Protein AF-A0A958DKE1-F1 (afdb_monomer_lite)

Structure (mmCIF, N/CA/C/O backbone):
data_AF-A0A958DKE1-F1
#
_entry.id   AF-A0A958DKE1-F1
#
loop_
_atom_site.group_PDB
_atom_site.id
_atom_site.type_symbol
_atom_site.label_atom_id
_atom_site.label_alt_id
_atom_site.label_comp_id
_atom_site.label_asym_id
_atom_site.label_entity_id
_atom_site.label_seq_id
_atom_site.pdbx_PDB_ins_code
_atom_site.Cartn_x
_atom_site.Cartn_y
_atom_site.Cartn_z
_atom_site.occupancy
_atom_site.B_iso_or_equiv
_atom_site.auth_seq_id
_atom_site.auth_comp_id
_atom_site.auth_asym_id
_atom_site.auth_atom_id
_atom_site.pdbx_PDB_model_num
ATOM 1 N N . ALA A 1 1 ? 17.243 -8.607 5.902 1.00 58.19 1 ALA A N 1
ATOM 2 C CA . ALA A 1 1 ? 16.160 -8.016 5.081 1.00 58.19 1 ALA A CA 1
ATOM 3 C C . ALA A 1 1 ? 16.565 -7.833 3.610 1.00 58.19 1 ALA A C 1
ATOM 5 O O . ALA A 1 1 ? 15.953 -8.456 2.755 1.00 58.19 1 ALA A O 1
ATOM 6 N N . LEU A 1 2 ? 17.621 -7.065 3.299 1.00 61.06 2 LEU A N 1
ATOM 7 C CA . LEU A 1 2 ? 18.009 -6.725 1.913 1.00 61.06 2 LEU A CA 1
ATOM 8 C C . LEU A 1 2 ? 18.306 -7.930 0.994 1.00 61.06 2 LEU A C 1
ATOM 10 O O . LEU A 1 2 ? 17.871 -7.933 -0.154 1.00 61.06 2 LEU A O 1
ATOM 14 N N . LYS A 1 3 ? 18.983 -8.978 1.493 1.00 69.50 3 LYS A N 1
ATOM 15 C CA . LYS A 1 3 ? 19.294 -10.189 0.702 1.00 69.50 3 LYS A CA 1
ATOM 16 C C . LYS A 1 3 ? 18.032 -10.928 0.235 1.00 69.50 3 LYS A C 1
ATOM 18 O O . LYS A 1 3 ? 17.960 -11.338 -0.917 1.00 69.50 3 LYS A O 1
ATOM 23 N N . HIS A 1 4 ? 17.032 -11.056 1.109 1.00 81.44 4 HIS A N 1
ATOM 24 C CA . HIS A 1 4 ? 15.769 -11.722 0.775 1.00 81.44 4 HIS A CA 1
ATOM 25 C C . HIS A 1 4 ? 14.930 -10.898 -0.204 1.00 81.44 4 HIS A C 1
ATOM 27 O O . HIS A 1 4 ? 14.360 -11.467 -1.125 1.00 81.44 4 HIS A O 1
ATOM 33 N N . ASN A 1 5 ? 14.911 -9.568 -0.063 1.00 86.38 5 ASN A N 1
ATOM 34 C CA . ASN A 1 5 ? 14.175 -8.704 -0.988 1.00 86.38 5 ASN A CA 1
ATOM 35 C C . ASN A 1 5 ? 14.774 -8.728 -2.395 1.00 86.38 5 ASN A C 1
ATOM 37 O O . ASN A 1 5 ? 14.024 -8.747 -3.364 1.00 86.38 5 ASN A O 1
ATOM 41 N N . ARG A 1 6 ? 16.107 -8.766 -2.516 1.00 88.94 6 ARG A N 1
ATOM 42 C CA . ARG A 1 6 ? 16.763 -8.906 -3.820 1.00 88.94 6 ARG A CA 1
ATOM 43 C C . ARG A 1 6 ? 16.423 -10.246 -4.472 1.00 88.94 6 ARG A C 1
ATOM 45 O O . ARG A 1 6 ? 15.935 -10.244 -5.594 1.00 88.94 6 ARG A O 1
ATOM 52 N N . ALA A 1 7 ? 16.598 -11.349 -3.742 1.00 93.88 7 ALA A N 1
ATOM 53 C CA . ALA A 1 7 ? 16.283 -12.684 -4.251 1.00 93.88 7 ALA A CA 1
ATOM 54 C C . ALA A 1 7 ? 14.804 -12.812 -4.659 1.00 93.88 7 ALA A C 1
ATOM 56 O O . ALA A 1 7 ? 14.498 -13.357 -5.714 1.00 93.88 7 ALA A O 1
ATOM 57 N N . PHE A 1 8 ? 13.887 -12.259 -3.857 1.00 95.56 8 PHE A N 1
ATOM 58 C CA . PHE A 1 8 ? 12.470 -12.198 -4.210 1.00 95.56 8 PHE A CA 1
ATOM 59 C C . PHE A 1 8 ? 12.232 -11.365 -5.473 1.00 95.56 8 PHE A C 1
ATOM 61 O O . PHE A 1 8 ? 11.490 -11.798 -6.343 1.00 95.56 8 PHE A O 1
ATOM 68 N N . GLY A 1 9 ? 12.845 -10.182 -5.581 1.00 96.69 9 GLY A N 1
ATOM 69 C CA . GLY A 1 9 ? 12.668 -9.305 -6.737 1.00 96.69 9 GLY A CA 1
ATOM 70 C C . GLY A 1 9 ? 13.155 -9.942 -8.039 1.00 96.69 9 GLY A C 1
ATOM 71 O O . GLY A 1 9 ? 12.444 -9.901 -9.036 1.00 96.69 9 GLY A O 1
ATOM 72 N N . GLU A 1 10 ? 14.324 -10.584 -8.009 1.00 96.75 10 GLU A N 1
ATOM 73 C CA . GLU A 1 10 ? 14.879 -11.330 -9.145 1.00 96.75 10 GLU A CA 1
ATOM 74 C C . GLU A 1 10 ? 13.960 -12.489 -9.553 1.00 96.75 10 GLU A C 1
ATOM 76 O O . GLU A 1 10 ? 13.578 -12.590 -10.718 1.00 96.75 10 GLU A O 1
ATOM 81 N N . ALA A 1 11 ? 13.537 -13.317 -8.592 1.00 97.94 11 ALA A N 1
ATOM 82 C CA . ALA A 1 11 ? 12.635 -14.437 -8.856 1.00 97.94 11 ALA A CA 1
ATOM 83 C C . ALA A 1 11 ? 11.256 -13.977 -9.360 1.00 97.94 11 ALA A C 1
ATOM 85 O O . ALA A 1 11 ? 10.685 -14.597 -10.253 1.00 97.94 11 ALA A O 1
ATOM 86 N N . PHE A 1 12 ? 10.723 -12.876 -8.820 1.00 98.12 12 PHE A N 1
ATOM 87 C CA . PHE A 1 12 ? 9.461 -12.300 -9.275 1.00 98.12 12 PHE A CA 1
ATOM 88 C C . PHE A 1 12 ? 9.550 -11.825 -10.728 1.00 98.12 12 PHE A C 1
ATOM 90 O O . PHE A 1 12 ? 8.637 -12.101 -11.496 1.00 98.12 12 PHE A O 1
ATOM 97 N N . LEU A 1 13 ? 10.631 -11.140 -11.118 1.00 97.94 13 LEU A N 1
ATOM 98 C CA . LEU A 1 13 ? 10.802 -10.664 -12.495 1.00 97.94 13 LEU A CA 1
ATOM 99 C C . LEU A 1 13 ? 10.964 -11.825 -13.480 1.00 97.94 13 LEU A C 1
ATOM 101 O O . LEU A 1 13 ? 10.342 -11.803 -14.534 1.00 97.94 13 LEU A O 1
ATOM 105 N N . GLN A 1 14 ? 11.700 -12.875 -13.106 1.00 98.25 14 GLN A N 1
ATOM 106 C CA . GLN A 1 14 ? 11.768 -14.104 -13.907 1.00 98.25 14 GLN A CA 1
ATOM 107 C C . GLN A 1 14 ? 10.383 -14.737 -14.084 1.00 98.25 14 GLN A C 1
ATOM 109 O O . GLN A 1 14 ? 9.995 -15.095 -15.193 1.00 98.25 14 GLN A O 1
ATOM 114 N N . ALA A 1 15 ? 9.609 -14.843 -13.001 1.00 98.38 15 ALA A N 1
ATOM 115 C CA . ALA A 1 15 ? 8.247 -15.363 -13.063 1.00 98.38 15 ALA A CA 1
ATOM 116 C C . ALA A 1 15 ? 7.311 -14.460 -13.884 1.00 98.38 15 ALA A C 1
ATOM 118 O O . ALA A 1 15 ? 6.414 -14.968 -14.553 1.00 98.38 15 ALA A O 1
ATOM 119 N N . TYR A 1 16 ? 7.512 -13.141 -13.843 1.00 97.88 16 TYR A N 1
ATOM 120 C CA . TYR A 1 16 ? 6.762 -12.177 -14.645 1.00 97.88 16 TYR A CA 1
ATOM 121 C C . TYR A 1 16 ? 7.028 -12.378 -16.134 1.00 97.88 16 TYR A C 1
ATOM 123 O O . TYR A 1 16 ? 6.074 -12.487 -16.897 1.00 97.88 16 TYR A O 1
ATOM 131 N N . ASP A 1 17 ? 8.297 -12.495 -16.529 1.00 96.44 17 ASP A N 1
ATOM 132 C CA . ASP A 1 17 ? 8.693 -12.692 -17.926 1.00 96.44 17 ASP A CA 1
ATOM 133 C C . ASP A 1 17 ? 8.114 -14.012 -18.477 1.00 96.44 17 ASP A C 1
ATOM 135 O O . ASP A 1 17 ? 7.518 -14.025 -19.553 1.00 96.44 17 ASP A O 1
ATOM 139 N N . ILE A 1 18 ? 8.160 -15.093 -17.685 1.00 98.19 18 ILE A N 1
ATOM 140 C CA . ILE A 1 18 ? 7.485 -16.359 -18.018 1.00 98.19 18 ILE A CA 1
ATOM 141 C C . ILE A 1 18 ? 5.973 -16.140 -18.151 1.00 98.19 18 ILE A C 1
ATOM 143 O O . ILE A 1 18 ? 5.367 -16.564 -19.126 1.00 98.19 18 ILE A O 1
ATOM 147 N N . ALA A 1 19 ? 5.325 -15.481 -17.189 1.00 97.94 19 ALA A N 1
ATOM 148 C CA . ALA A 1 19 ? 3.882 -15.263 -17.250 1.00 97.94 19 ALA A CA 1
ATOM 149 C C . ALA A 1 19 ? 3.465 -14.496 -18.519 1.00 97.94 19 ALA A C 1
ATOM 151 O O . ALA A 1 19 ? 2.483 -14.888 -19.153 1.00 97.94 19 ALA A O 1
ATOM 152 N N . GLN A 1 20 ? 4.229 -13.474 -18.919 1.00 95.00 20 GLN A N 1
ATOM 153 C CA . GLN A 1 20 ? 4.000 -12.712 -20.150 1.00 95.00 20 GLN A CA 1
ATOM 154 C C . GLN A 1 20 ? 4.107 -13.582 -21.408 1.00 95.00 20 GLN A C 1
ATOM 156 O O . GLN A 1 20 ? 3.218 -13.513 -22.255 1.00 95.00 20 GLN A O 1
ATOM 161 N N . GLU A 1 21 ? 5.112 -14.462 -21.499 1.00 96.81 21 GLU A N 1
ATOM 162 C CA . GLU A 1 21 ? 5.272 -15.405 -22.623 1.00 96.81 21 GLU A CA 1
ATOM 163 C C . GLU A 1 21 ? 4.016 -16.269 -22.843 1.00 96.81 21 GLU A C 1
ATOM 165 O O . GLU A 1 21 ? 3.625 -16.551 -23.975 1.00 96.81 21 GLU A O 1
ATOM 170 N N . TYR A 1 22 ? 3.328 -16.631 -21.757 1.00 97.88 22 TYR A N 1
ATOM 171 C CA . TYR A 1 22 ? 2.094 -17.422 -21.790 1.00 97.88 22 TYR A CA 1
ATOM 172 C C . TYR A 1 22 ? 0.806 -16.577 -21.754 1.00 97.88 22 TYR A C 1
ATOM 174 O O . TYR A 1 22 ? -0.279 -17.124 -21.519 1.00 97.88 22 TYR A O 1
ATOM 182 N N . GLY A 1 23 ? 0.890 -15.255 -21.942 1.00 96.62 23 GLY A N 1
ATOM 183 C CA . GLY A 1 23 ? -0.266 -14.352 -21.924 1.00 96.62 23 GLY A CA 1
ATOM 184 C C . GLY A 1 23 ? -0.997 -14.318 -20.576 1.00 96.62 23 GLY A C 1
ATOM 185 O O . GLY A 1 23 ? -2.222 -14.181 -20.519 1.00 96.62 23 GLY A O 1
ATOM 186 N N . ARG A 1 24 ? -0.271 -14.515 -19.471 1.00 97.50 24 ARG A N 1
ATOM 187 C CA . ARG A 1 24 ? -0.801 -14.501 -18.104 1.00 97.50 24 ARG A CA 1
ATOM 188 C C . ARG A 1 24 ? -0.410 -13.216 -17.394 1.00 97.50 24 ARG A C 1
ATOM 190 O O . ARG A 1 24 ? 0.746 -12.812 -17.375 1.00 97.50 24 ARG A O 1
ATOM 197 N N . HIS A 1 25 ? -1.381 -12.618 -16.715 1.00 94.44 25 HIS A N 1
ATOM 198 C CA . HIS A 1 25 ? -1.140 -11.444 -15.891 1.00 94.44 25 HIS A CA 1
ATOM 199 C C . HIS A 1 25 ? -0.661 -11.858 -14.493 1.00 94.44 25 HIS A C 1
ATOM 201 O O . HIS A 1 25 ? -1.463 -12.187 -13.617 1.00 94.44 25 HIS A O 1
ATOM 207 N N . LEU A 1 26 ? 0.656 -11.834 -14.282 1.00 96.56 26 LEU A N 1
ATOM 208 C CA . LEU A 1 26 ? 1.261 -11.919 -12.954 1.00 96.56 26 LEU A CA 1
ATOM 209 C C . LEU A 1 26 ? 1.509 -10.511 -12.412 1.00 96.56 26 LEU A C 1
ATOM 211 O O . LEU A 1 26 ? 2.090 -9.673 -13.097 1.00 96.56 26 LEU A O 1
ATOM 215 N N . TYR A 1 27 ? 1.127 -10.258 -11.161 1.00 95.69 27 TYR A N 1
ATOM 216 C CA . TYR A 1 27 ? 1.386 -8.971 -10.528 1.00 95.69 27 TYR A CA 1
ATOM 217 C C . TYR A 1 27 ? 1.765 -9.089 -9.058 1.00 95.69 27 TYR A C 1
ATOM 219 O O . TYR A 1 27 ? 1.418 -10.040 -8.359 1.00 95.69 27 TYR A O 1
ATOM 227 N N . TYR A 1 28 ? 2.447 -8.053 -8.579 1.00 95.69 28 TYR A N 1
ATOM 228 C CA . TYR A 1 28 ? 2.753 -7.843 -7.175 1.00 95.69 28 TYR A CA 1
ATOM 229 C C . TYR A 1 28 ? 2.107 -6.535 -6.724 1.00 95.69 28 TYR A C 1
ATOM 231 O O . TYR A 1 28 ? 2.305 -5.481 -7.322 1.00 95.69 28 TYR A O 1
ATOM 239 N N . SER A 1 29 ? 1.331 -6.579 -5.642 1.00 93.75 29 SER A N 1
ATOM 240 C CA . SER A 1 29 ? 0.491 -5.453 -5.214 1.00 93.75 29 SER A CA 1
ATOM 241 C C . SER A 1 29 ? 1.264 -4.147 -4.967 1.00 93.75 29 SER A C 1
ATOM 243 O O . SER A 1 29 ? 0.690 -3.071 -5.094 1.00 93.75 29 SER A O 1
ATOM 245 N N . GLY A 1 30 ? 2.548 -4.236 -4.592 1.00 94.75 30 GLY A N 1
ATOM 246 C CA . GLY A 1 30 ? 3.429 -3.089 -4.341 1.00 94.75 30 GLY A CA 1
ATOM 247 C C . GLY A 1 30 ? 4.037 -2.448 -5.591 1.00 94.75 30 GLY A C 1
ATOM 248 O O . GLY A 1 30 ? 4.596 -1.359 -5.479 1.00 94.75 30 GLY A O 1
ATOM 249 N N . ALA A 1 31 ? 3.927 -3.092 -6.757 1.00 96.00 31 ALA A N 1
ATOM 250 C CA . ALA A 1 31 ? 4.443 -2.605 -8.034 1.00 96.00 31 ALA A CA 1
ATOM 251 C C . ALA A 1 31 ? 3.410 -2.863 -9.138 1.00 96.00 31 ALA A C 1
ATOM 253 O O . ALA A 1 31 ? 3.358 -3.940 -9.727 1.00 96.00 31 ALA A O 1
ATOM 254 N N . ARG A 1 32 ? 2.567 -1.857 -9.384 1.00 94.00 32 ARG A N 1
ATOM 255 C CA . ARG A 1 32 ? 1.480 -1.897 -10.370 1.00 94.00 32 ARG A CA 1
ATOM 256 C C . ARG A 1 32 ? 1.631 -0.717 -11.336 1.00 94.00 32 ARG A C 1
ATOM 258 O O . ARG A 1 32 ? 0.996 0.313 -11.108 1.00 94.00 32 ARG A O 1
ATOM 265 N N . PRO A 1 33 ? 2.505 -0.820 -12.353 1.00 92.75 33 PRO A N 1
ATOM 266 C CA . PRO A 1 33 ? 2.688 0.238 -13.343 1.00 92.75 33 PRO A CA 1
ATOM 267 C C . PRO A 1 33 ? 1.368 0.714 -13.947 1.00 92.75 33 PRO A C 1
ATOM 269 O O . PRO A 1 33 ? 1.140 1.909 -13.967 1.00 92.75 33 PRO A O 1
ATOM 272 N N . TRP A 1 34 ? 0.445 -0.199 -14.258 1.00 91.44 34 TRP A N 1
ATOM 273 C CA . TRP A 1 34 ? -0.875 0.094 -14.844 1.00 91.44 34 TRP A CA 1
ATOM 274 C C . TRP A 1 34 ? -1.895 0.768 -13.912 1.00 91.44 34 TRP A C 1
ATOM 276 O O . TRP A 1 34 ? -3.075 0.877 -14.238 1.00 91.44 34 TRP A O 1
ATOM 286 N N . VAL A 1 35 ? -1.498 1.165 -12.700 1.00 92.12 35 VAL A N 1
ATOM 287 C CA . VAL A 1 35 ? -2.399 1.798 -11.730 1.00 92.12 35 VAL A CA 1
ATOM 288 C C . VAL A 1 35 ? -1.880 3.178 -11.360 1.00 92.12 35 VAL A C 1
ATOM 290 O O . VAL A 1 35 ? -0.762 3.322 -10.866 1.00 92.12 35 VAL A O 1
ATOM 293 N N . ILE A 1 36 ? -2.753 4.175 -11.510 1.00 93.00 36 ILE A N 1
ATOM 294 C CA . ILE A 1 36 ? -2.603 5.521 -10.956 1.00 93.00 36 ILE A CA 1
ATOM 295 C C . ILE A 1 36 ? -3.669 5.678 -9.870 1.00 93.00 36 ILE A C 1
ATOM 297 O O . ILE A 1 36 ? -4.864 5.679 -10.157 1.00 93.00 36 ILE A O 1
ATOM 301 N N . THR A 1 37 ? -3.250 5.764 -8.609 1.00 93.50 37 THR A N 1
ATOM 302 C CA . THR A 1 37 ? -4.167 5.832 -7.463 1.00 93.50 37 THR A CA 1
ATOM 303 C C . THR A 1 37 ? -3.629 6.736 -6.360 1.00 93.50 37 THR A C 1
ATOM 305 O O . THR A 1 37 ? -2.421 6.892 -6.181 1.00 93.50 37 THR A O 1
ATOM 308 N N . ASP A 1 38 ? -4.527 7.337 -5.585 1.00 93.06 38 ASP A N 1
ATOM 309 C CA . ASP A 1 38 ? -4.181 8.117 -4.400 1.00 93.06 38 ASP A CA 1
ATOM 310 C C . ASP A 1 38 ? -4.100 7.276 -3.114 1.00 93.06 38 ASP A C 1
ATOM 312 O O . ASP A 1 38 ? -3.642 7.790 -2.094 1.00 93.06 38 ASP A O 1
ATOM 316 N N . HIS A 1 39 ? -4.462 5.990 -3.173 1.00 92.44 39 HIS A N 1
ATOM 317 C CA . HIS A 1 39 ? -4.399 5.042 -2.059 1.00 92.44 39 HIS A CA 1
ATOM 318 C C . HIS A 1 39 ? -3.997 3.632 -2.520 1.00 92.44 39 HIS A C 1
ATOM 320 O O . HIS A 1 39 ? -4.344 3.190 -3.615 1.00 92.44 39 HIS A O 1
ATOM 326 N N . PHE A 1 40 ? -3.285 2.880 -1.673 1.00 94.12 40 PHE A N 1
ATOM 327 C CA . PHE A 1 40 ? -2.820 1.532 -2.024 1.00 94.12 40 PHE A CA 1
ATOM 328 C C . PHE A 1 40 ? -3.969 0.525 -2.227 1.00 94.12 40 PHE A C 1
ATOM 330 O O . PHE A 1 40 ? -4.014 -0.178 -3.244 1.00 94.12 40 PHE A O 1
ATOM 337 N N . CYS A 1 41 ? -4.881 0.454 -1.252 1.00 91.31 41 CYS A N 1
ATOM 338 C CA . CYS A 1 41 ? -6.046 -0.433 -1.226 1.00 91.31 41 CYS A CA 1
ATOM 339 C C . CYS A 1 41 ? -7.262 0.320 -0.676 1.00 91.31 41 CYS A C 1
ATOM 341 O O . CYS A 1 41 ? -7.139 1.088 0.278 1.00 91.31 41 CYS A O 1
ATOM 343 N N . GLY A 1 42 ? -8.432 0.096 -1.278 1.00 87.31 42 GLY A N 1
ATOM 344 C CA . GLY A 1 42 ? -9.682 0.762 -0.912 1.00 87.31 42 GLY A CA 1
ATOM 345 C C . GLY A 1 42 ? -10.426 0.129 0.265 1.00 87.31 42 GLY A C 1
ATOM 346 O O . GLY A 1 42 ? -11.540 0.562 0.535 1.00 87.31 42 GLY A O 1
ATOM 347 N N . ALA A 1 43 ? -9.861 -0.876 0.949 1.00 86.88 43 ALA A N 1
ATOM 348 C CA . ALA A 1 43 ? -10.546 -1.630 2.007 1.00 86.88 43 ALA A CA 1
ATOM 349 C C . ALA A 1 43 ? -11.202 -0.712 3.050 1.00 86.88 43 ALA A C 1
ATOM 351 O O . ALA A 1 43 ? -12.398 -0.801 3.280 1.00 86.88 43 ALA A O 1
ATOM 352 N N . TYR A 1 44 ? -10.464 0.260 3.580 1.00 83.38 44 TYR A N 1
ATOM 353 C CA . TYR A 1 44 ? -10.991 1.164 4.603 1.00 83.38 44 TYR A CA 1
ATOM 354 C C . TYR A 1 44 ? -12.060 2.157 4.097 1.00 83.38 44 TYR A C 1
ATOM 356 O O . TYR A 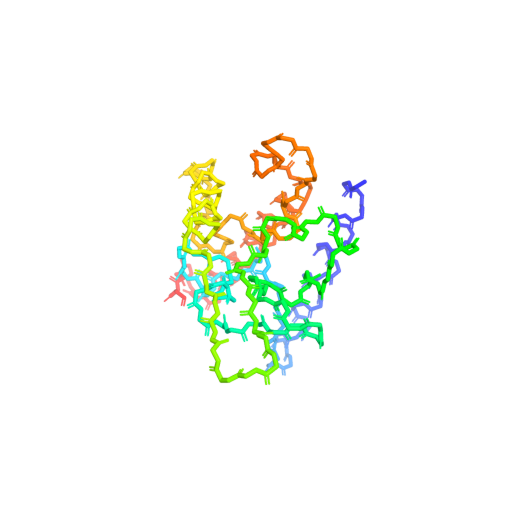1 44 ? -12.781 2.746 4.900 1.00 83.38 44 TYR A O 1
ATOM 364 N N . GLN A 1 45 ? -12.136 2.400 2.781 1.00 84.69 45 GLN A N 1
ATOM 365 C CA . GLN A 1 45 ? -13.091 3.344 2.183 1.00 84.69 45 GLN A CA 1
ATOM 366 C C . GLN A 1 45 ? -14.339 2.648 1.640 1.00 84.69 45 GLN A C 1
ATOM 368 O O . GLN A 1 45 ? -15.431 3.208 1.712 1.00 84.69 45 GLN A O 1
ATOM 373 N N . LYS A 1 46 ? -14.149 1.470 1.039 1.00 84.50 46 LYS A N 1
ATOM 374 C CA . LYS A 1 46 ? -15.123 0.778 0.187 1.00 84.50 46 LYS A CA 1
ATOM 375 C C . LYS A 1 46 ? -15.582 -0.559 0.760 1.00 84.50 46 LYS A C 1
ATOM 377 O O . LYS A 1 46 ? -16.540 -1.117 0.237 1.00 84.50 46 LYS A O 1
ATOM 382 N N . ALA A 1 47 ? -14.913 -1.081 1.787 1.00 83.56 47 ALA A N 1
ATOM 383 C CA . ALA A 1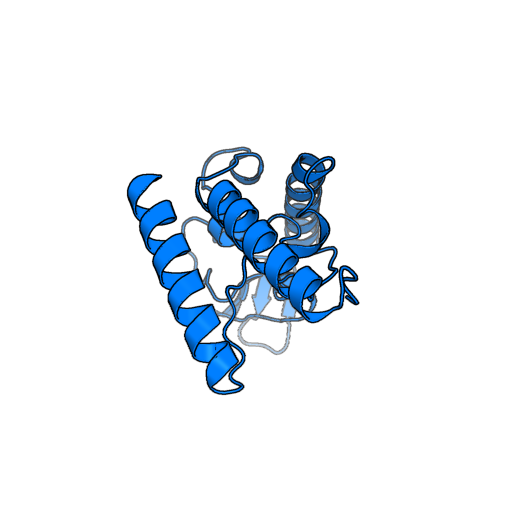 47 ? -15.318 -2.308 2.455 1.00 83.56 47 ALA A CA 1
ATOM 384 C C . ALA A 1 47 ? -15.783 -2.014 3.883 1.00 83.56 47 ALA A C 1
ATOM 386 O O . ALA A 1 47 ? -15.198 -1.201 4.598 1.00 83.56 47 ALA A O 1
ATOM 387 N N . LEU A 1 48 ? -16.835 -2.718 4.291 1.00 83.44 48 LEU A N 1
ATOM 388 C CA . LEU A 1 48 ? -17.221 -2.853 5.686 1.00 83.44 48 LEU A CA 1
ATOM 389 C C . LEU A 1 48 ? -16.751 -4.233 6.138 1.00 83.44 48 LEU A C 1
ATOM 391 O O . LEU A 1 48 ? -17.342 -5.241 5.757 1.00 83.44 48 LEU A O 1
ATOM 395 N N . ILE A 1 49 ? -15.646 -4.283 6.876 1.00 91.38 49 ILE A N 1
ATOM 396 C CA . ILE A 1 49 ? -15.073 -5.544 7.351 1.00 91.38 49 ILE A CA 1
ATOM 397 C C . ILE A 1 49 ? -15.538 -5.737 8.782 1.00 91.38 49 ILE A C 1
ATOM 399 O O . ILE A 1 49 ? -15.277 -4.890 9.633 1.00 91.38 49 ILE A O 1
ATOM 403 N N . VAL A 1 50 ? -16.237 -6.841 9.017 1.00 91.44 50 VAL A N 1
ATOM 404 C CA . VAL A 1 50 ? -16.815 -7.193 10.312 1.00 91.44 50 VAL A CA 1
ATOM 405 C C . VAL A 1 50 ? -16.129 -8.463 10.799 1.00 91.44 50 VAL A C 1
ATOM 407 O O . VAL A 1 50 ? -16.071 -9.446 10.059 1.00 91.44 50 VAL A O 1
ATOM 410 N N . THR A 1 51 ? -15.577 -8.437 12.009 1.00 90.38 51 THR A N 1
ATOM 411 C CA . THR A 1 51 ? -14.994 -9.627 12.647 1.00 90.38 51 THR A CA 1
ATOM 412 C C . THR A 1 51 ? -16.098 -10.497 13.265 1.00 90.38 51 THR A C 1
ATOM 414 O O . THR A 1 51 ? -17.211 -10.002 13.469 1.00 90.38 51 THR A O 1
ATOM 417 N N . PRO A 1 52 ? -15.837 -11.779 13.589 1.00 88.94 52 PRO A N 1
ATOM 418 C CA . PRO A 1 52 ? -16.822 -12.635 14.259 1.00 88.94 52 PRO A CA 1
ATOM 419 C C . PRO A 1 52 ? -17.353 -12.065 15.585 1.00 88.94 52 PRO A C 1
ATOM 421 O O . PRO A 1 52 ? -18.494 -12.320 15.952 1.00 88.94 52 PRO A O 1
ATOM 424 N N . GLU A 1 53 ? -16.554 -11.254 16.276 1.00 89.44 53 GLU A N 1
ATOM 425 C CA . GLU A 1 53 ? -16.893 -10.581 17.537 1.00 89.44 53 GLU A CA 1
ATOM 426 C C . GLU A 1 53 ? -17.663 -9.266 17.320 1.00 89.44 53 GLU A C 1
ATOM 428 O O . GLU A 1 53 ? -17.920 -8.527 18.269 1.00 89.44 53 GLU A O 1
ATOM 433 N N . GLY A 1 54 ? -17.996 -8.939 16.069 1.00 91.50 54 GLY A N 1
ATOM 434 C CA . GLY A 1 54 ? -18.732 -7.734 15.706 1.00 91.50 54 GLY A CA 1
ATOM 435 C C . GLY A 1 54 ? -17.867 -6.478 15.594 1.00 91.50 54 GLY A C 1
ATOM 436 O O . GLY A 1 54 ? -18.411 -5.383 15.494 1.00 91.50 54 GLY A O 1
ATOM 437 N N . ALA A 1 55 ? -16.535 -6.570 15.587 1.00 93.12 55 ALA A N 1
ATOM 438 C CA . ALA A 1 55 ? -15.685 -5.393 15.415 1.00 93.12 55 ALA A CA 1
ATOM 439 C C . ALA A 1 55 ? -15.655 -4.928 13.950 1.00 93.12 55 ALA A C 1
ATOM 441 O O . ALA A 1 55 ? -15.563 -5.736 13.028 1.00 93.12 55 ALA A O 1
ATOM 442 N N . LEU A 1 56 ? -15.684 -3.614 13.723 1.00 93.62 56 LEU A N 1
ATOM 443 C CA . LEU A 1 56 ? -15.490 -3.009 12.407 1.00 93.62 56 LEU A CA 1
ATOM 444 C C . LEU A 1 56 ? -14.004 -2.736 12.193 1.00 93.62 56 LEU A C 1
ATOM 446 O O . LEU A 1 56 ? -13.413 -1.915 12.896 1.00 93.62 56 LEU A O 1
ATOM 450 N N . SER A 1 57 ? -13.409 -3.392 11.204 1.00 93.88 57 SER A N 1
ATOM 451 C CA . SER A 1 57 ? -11.997 -3.238 10.854 1.00 93.88 57 SER A CA 1
ATOM 452 C C . SER A 1 57 ? -11.819 -2.510 9.519 1.00 93.88 57 SER A C 1
ATOM 454 O O . SER A 1 57 ? -12.617 -2.636 8.592 1.00 93.88 57 SER A O 1
ATOM 456 N N . GLY A 1 58 ? -10.735 -1.751 9.389 1.00 93.06 58 GLY A N 1
ATOM 457 C CA . GLY A 1 58 ? -10.309 -1.129 8.137 1.00 93.06 58 GLY A CA 1
ATOM 458 C C . GLY A 1 58 ? -9.542 -2.062 7.199 1.00 93.06 58 GLY A C 1
ATOM 459 O O . GLY A 1 58 ? -9.231 -1.670 6.072 1.00 93.06 58 GLY A O 1
ATOM 460 N N . CYS A 1 59 ? -9.180 -3.267 7.652 1.00 93.62 59 CYS A N 1
ATOM 461 C CA . CYS A 1 59 ? -8.426 -4.239 6.866 1.00 93.62 59 CYS A CA 1
ATOM 462 C C . CYS A 1 59 ? -8.703 -5.675 7.328 1.00 93.62 59 CYS A C 1
ATOM 464 O O . CYS A 1 59 ? -8.699 -5.954 8.520 1.00 93.62 59 CYS A O 1
ATOM 466 N N . TYR A 1 60 ? -8.852 -6.607 6.385 1.00 91.50 60 TYR A N 1
ATOM 467 C CA . TYR A 1 60 ? -9.081 -8.024 6.687 1.00 91.50 60 TYR A CA 1
ATOM 468 C C . TYR A 1 60 ? -7.842 -8.718 7.274 1.00 91.50 60 TYR A C 1
ATOM 470 O O . TYR A 1 60 ? -7.974 -9.761 7.899 1.00 91.50 60 TYR A O 1
ATOM 478 N N . GLU A 1 61 ? -6.641 -8.149 7.099 1.00 93.31 61 GLU A N 1
ATOM 479 C CA . GLU A 1 61 ? -5.424 -8.647 7.760 1.00 93.31 61 GLU A CA 1
ATOM 480 C C . GLU A 1 61 ? -5.387 -8.297 9.259 1.00 93.31 61 GLU A C 1
ATOM 482 O O . GLU A 1 61 ? -4.577 -8.849 9.996 1.00 93.31 61 GLU A O 1
ATOM 487 N N . VAL A 1 62 ? -6.249 -7.381 9.714 1.00 92.75 62 VAL A N 1
ATOM 488 C CA . VAL A 1 62 ? -6.364 -6.971 11.117 1.00 92.75 62 VAL A CA 1
ATOM 489 C C . VAL A 1 62 ? -7.675 -7.534 11.659 1.00 92.75 62 VAL A C 1
ATOM 491 O O . VAL A 1 62 ? -8.706 -6.859 11.653 1.00 92.75 62 VAL A O 1
ATOM 494 N N . SER A 1 63 ? -7.619 -8.810 12.041 1.00 85.19 63 SER A N 1
ATOM 495 C CA . SER A 1 63 ? -8.776 -9.672 12.312 1.00 85.19 63 SER A CA 1
ATOM 496 C C . SER A 1 63 ? -9.393 -9.524 13.697 1.00 85.19 63 SER A C 1
ATOM 498 O O . SER A 1 63 ? -10.544 -9.904 13.863 1.00 85.19 63 SER A O 1
ATOM 500 N N . GLY A 1 64 ? -8.662 -8.992 14.675 1.00 90.31 64 GLY A N 1
ATOM 501 C CA . GLY A 1 64 ? -9.134 -8.955 16.054 1.00 90.31 64 GLY A CA 1
ATOM 502 C C . GLY A 1 64 ? -8.178 -8.242 17.012 1.00 90.31 64 GLY A C 1
ATOM 503 O O . GLY A 1 64 ? -7.097 -7.806 16.592 1.00 90.31 64 GLY A O 1
ATOM 504 N N . PRO A 1 65 ? -8.578 -8.078 18.288 1.00 91.44 65 PRO A N 1
ATOM 505 C CA . PRO A 1 65 ? -7.827 -7.351 19.318 1.00 91.44 65 PRO A CA 1
ATOM 506 C C . PRO A 1 65 ? -6.403 -7.858 19.567 1.00 91.44 65 PRO A C 1
ATOM 508 O O . PRO A 1 65 ? -5.548 -7.103 20.025 1.00 91.44 65 PRO A O 1
ATOM 511 N N . GLU A 1 66 ? -6.137 -9.123 19.255 1.00 93.00 66 GLU A N 1
ATOM 512 C CA . GLU A 1 66 ? -4.825 -9.761 19.326 1.00 93.00 66 GLU A CA 1
ATOM 513 C C . GLU A 1 66 ? -3.841 -9.244 18.268 1.00 93.00 66 GLU A C 1
ATOM 515 O O . GLU A 1 66 ? -2.624 -9.345 18.445 1.00 93.00 66 GLU A O 1
ATOM 520 N N . HIS A 1 67 ? -4.339 -8.671 17.167 1.00 94.12 67 HIS A N 1
ATOM 521 C CA . HIS A 1 67 ? -3.475 -8.135 16.128 1.00 94.12 67 HIS A CA 1
ATOM 522 C C . HIS A 1 67 ? -2.790 -6.842 16.619 1.00 94.12 67 HIS A C 1
ATOM 524 O O . HIS A 1 67 ? -3.477 -5.896 17.012 1.00 94.12 67 HIS A O 1
ATOM 530 N N . PRO A 1 68 ? -1.453 -6.694 16.502 1.00 94.00 68 PRO A N 1
ATOM 531 C CA . PRO A 1 68 ? -0.725 -5.540 17.053 1.00 94.00 68 PRO A CA 1
ATOM 532 C C . PRO A 1 68 ? -1.188 -4.165 16.544 1.00 94.00 68 PRO A C 1
ATOM 534 O O . PRO A 1 68 ? -0.970 -3.142 17.186 1.00 94.00 68 PRO A O 1
ATOM 537 N N . LEU A 1 69 ? -1.808 -4.125 15.363 1.00 94.25 69 LEU A N 1
ATOM 538 C CA . LEU A 1 69 ? -2.336 -2.900 14.754 1.00 94.25 69 LEU A CA 1
ATOM 539 C C . LEU A 1 69 ? -3.839 -2.675 14.990 1.00 94.25 69 LEU A C 1
ATOM 541 O O . LEU A 1 69 ? -4.367 -1.701 14.460 1.00 94.25 69 LEU A O 1
ATOM 545 N N . PHE A 1 70 ? -4.534 -3.523 15.757 1.00 93.94 70 PHE A N 1
ATOM 546 C CA . PHE A 1 70 ? -5.996 -3.476 15.897 1.00 93.94 70 PHE A CA 1
ATOM 547 C C . PHE A 1 70 ? -6.528 -2.088 16.253 1.00 93.94 70 PHE A C 1
ATOM 549 O O . PHE A 1 70 ? -7.379 -1.555 15.548 1.00 93.94 70 PHE A O 1
ATOM 556 N N . SER A 1 71 ? -5.945 -1.432 17.257 1.00 92.25 71 SER A N 1
ATOM 557 C CA . SER A 1 71 ? -6.356 -0.090 17.699 1.00 92.25 71 SER A CA 1
ATOM 558 C C . SER A 1 71 ? -6.298 0.991 16.607 1.00 92.25 71 SER A C 1
ATOM 560 O O . SER A 1 71 ? -6.970 2.018 16.717 1.00 92.25 71 SER A O 1
ATOM 562 N N . ARG A 1 72 ? -5.510 0.782 15.543 1.00 92.50 72 ARG A N 1
ATOM 563 C CA . ARG A 1 72 ? -5.399 1.708 14.406 1.00 92.50 72 ARG A CA 1
ATOM 564 C C . ARG A 1 72 ? -6.399 1.435 13.290 1.00 92.50 72 ARG A C 1
ATOM 566 O O . ARG A 1 72 ? -6.701 2.355 12.536 1.00 92.50 72 ARG A O 1
ATOM 573 N N . PHE A 1 73 ? -6.872 0.199 13.171 1.00 94.50 73 PHE A N 1
ATOM 574 C CA . PHE A 1 73 ? -7.802 -0.225 12.121 1.00 94.50 73 PHE A CA 1
ATOM 575 C C . PHE A 1 73 ? -9.220 -0.452 12.648 1.00 94.50 73 PHE A C 1
ATOM 577 O O . PHE A 1 73 ? -10.129 -0.623 11.848 1.00 94.50 73 PHE A O 1
ATOM 584 N N . HIS A 1 74 ? -9.424 -0.436 13.962 1.00 94.75 74 HIS A N 1
ATOM 585 C CA . HIS A 1 74 ? -10.735 -0.561 14.577 1.00 94.75 74 HIS A CA 1
ATOM 586 C C . HIS A 1 74 ? -11.541 0.737 14.434 1.00 94.75 74 HIS A C 1
ATOM 588 O O . HIS A 1 74 ? -11.141 1.787 14.943 1.00 94.75 74 HIS A O 1
ATOM 594 N N . PHE A 1 75 ? -12.685 0.657 13.756 1.00 94.12 75 PHE A N 1
ATOM 595 C CA . PHE A 1 75 ? -13.550 1.791 13.423 1.00 94.12 75 PHE A CA 1
ATOM 596 C C . PHE A 1 75 ? -14.947 1.691 14.033 1.00 94.12 75 PHE A C 1
ATOM 598 O O . PHE A 1 75 ? -15.823 2.453 13.636 1.00 94.12 75 PHE A O 1
ATOM 605 N N . GLY A 1 76 ? -15.180 0.782 14.978 1.00 93.94 76 GLY A N 1
ATOM 606 C CA . GLY A 1 76 ? -16.465 0.663 15.664 1.00 93.94 76 GLY A CA 1
ATOM 607 C C . GLY A 1 76 ? -16.944 -0.775 15.781 1.00 93.94 76 GLY A C 1
ATOM 608 O O . GLY A 1 76 ? -16.149 -1.697 15.652 1.00 93.94 76 GLY A O 1
ATOM 609 N N . THR A 1 77 ? -18.233 -0.973 16.037 1.00 94.06 77 THR A N 1
ATOM 610 C CA . THR A 1 77 ? -18.801 -2.295 16.321 1.00 94.06 77 THR A CA 1
ATOM 611 C C . THR A 1 77 ? -20.206 -2.470 15.749 1.00 94.06 77 THR A C 1
ATOM 613 O O . THR A 1 77 ? -20.940 -1.507 15.518 1.00 94.06 77 THR A O 1
ATOM 616 N N . ILE A 1 78 ? -20.586 -3.725 15.545 1.00 91.94 78 ILE A N 1
ATOM 617 C CA . ILE A 1 78 ? -21.951 -4.198 15.344 1.00 91.94 78 ILE A CA 1
ATOM 618 C C . ILE A 1 78 ? -22.295 -5.000 16.600 1.00 91.94 78 ILE A C 1
ATOM 620 O O . ILE A 1 78 ? -21.592 -5.949 16.935 1.00 91.94 7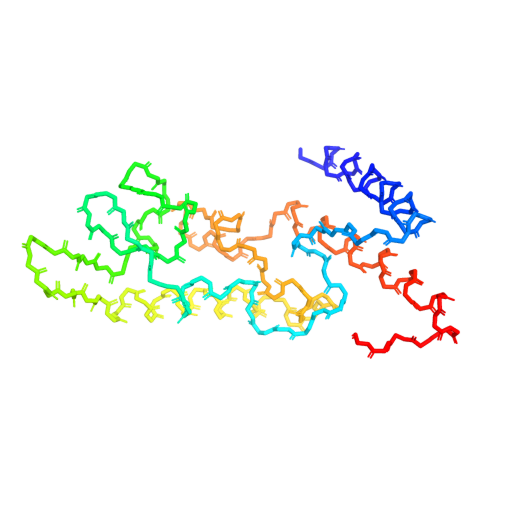8 ILE A O 1
ATOM 624 N N . ALA A 1 79 ? -23.318 -4.565 17.335 1.00 80.81 79 ALA A N 1
ATOM 625 C CA . ALA A 1 79 ? -23.831 -5.295 18.497 1.00 80.81 79 ALA A CA 1
ATOM 626 C C . ALA A 1 79 ? -24.848 -6.367 18.053 1.00 80.81 79 ALA A C 1
ATOM 628 O O . ALA A 1 79 ? -25.132 -6.484 16.866 1.00 80.81 79 ALA A O 1
ATOM 629 N N . ASP A 1 80 ? -25.472 -7.087 18.990 1.00 77.38 80 ASP A N 1
ATOM 630 C CA . ASP A 1 80 ? -26.484 -8.134 18.718 1.00 77.38 80 ASP A CA 1
ATOM 631 C C . ASP A 1 80 ? -27.795 -7.631 18.048 1.00 77.38 80 ASP A C 1
ATOM 633 O O . ASP A 1 80 ? -28.789 -8.351 17.973 1.00 77.38 80 ASP A O 1
ATOM 637 N N . GLY A 1 81 ? -27.828 -6.388 17.559 1.00 77.19 81 GLY A N 1
ATOM 638 C CA . GLY A 1 81 ? -28.960 -5.763 16.874 1.00 77.19 81 GLY A CA 1
ATOM 639 C C . GLY A 1 81 ? -28.568 -5.155 15.519 1.00 77.19 81 GLY A C 1
ATOM 640 O O . GLY A 1 81 ? -27.408 -5.203 15.122 1.00 77.19 81 GLY A O 1
ATOM 641 N N . PRO A 1 82 ? -29.510 -4.527 14.792 1.00 81.50 82 PRO A N 1
ATOM 642 C CA . PRO A 1 82 ? -29.260 -3.994 13.445 1.00 81.50 82 PRO A CA 1
ATOM 643 C C . PRO A 1 82 ? -28.377 -2.731 13.427 1.00 81.50 82 PRO A C 1
ATOM 645 O O . PRO A 1 82 ? -28.128 -2.161 12.366 1.00 81.50 82 PRO A O 1
ATOM 648 N N . GLU A 1 83 ? -27.954 -2.243 14.593 1.00 90.12 83 GLU A N 1
ATOM 649 C CA . GLU A 1 83 ? -27.232 -0.986 14.728 1.00 90.12 83 GLU A CA 1
ATOM 650 C C . GLU A 1 83 ? -25.737 -1.171 14.442 1.00 90.12 83 GLU A C 1
ATOM 652 O O . GLU A 1 83 ? -25.031 -1.906 15.134 1.00 90.12 83 GLU A O 1
ATOM 657 N N . VAL A 1 84 ? -25.244 -0.430 13.450 1.00 92.12 84 VAL A N 1
ATOM 658 C CA . VAL A 1 84 ? -23.816 -0.324 13.141 1.00 92.12 84 VAL A CA 1
ATOM 659 C C . VAL A 1 84 ? -23.276 0.959 13.763 1.00 92.12 84 VAL A C 1
ATOM 661 O O . VAL A 1 84 ? -23.626 2.063 13.337 1.00 92.12 84 VAL A O 1
ATOM 664 N N . LYS A 1 85 ? -22.393 0.830 14.755 1.00 93.31 85 LYS A N 1
ATOM 665 C CA . LYS A 1 85 ? -21.744 1.967 15.415 1.00 93.31 85 LYS A CA 1
ATOM 666 C C . LYS A 1 85 ? -20.394 2.215 14.773 1.00 93.31 85 LYS A C 1
ATOM 668 O O . LYS A 1 85 ? -19.484 1.410 14.922 1.00 93.31 85 LYS A O 1
ATOM 673 N N . VAL A 1 86 ? -20.254 3.345 14.085 1.00 92.69 86 VAL A N 1
ATOM 674 C CA . VAL A 1 86 ? -19.002 3.740 13.424 1.00 92.69 86 VAL A CA 1
ATOM 675 C C . VAL A 1 86 ? -18.332 4.877 14.193 1.00 92.69 86 VAL A C 1
ATOM 677 O O . VAL A 1 86 ? -18.892 5.965 14.329 1.00 92.69 86 VAL A O 1
ATOM 680 N N . ASP A 1 87 ? -17.096 4.659 14.631 1.00 94.19 87 ASP A N 1
ATOM 681 C CA . ASP A 1 87 ? -16.207 5.693 15.150 1.00 94.19 87 ASP A CA 1
ATOM 682 C C . ASP A 1 87 ? -15.598 6.500 13.990 1.00 94.19 87 ASP A C 1
ATOM 684 O O . ASP A 1 87 ? -14.544 6.190 13.422 1.00 94.19 87 ASP A O 1
ATOM 688 N N . GLN A 1 88 ? -16.277 7.595 13.652 1.00 93.19 88 GLN A N 1
ATOM 689 C CA . GLN A 1 88 ? -15.832 8.532 12.619 1.00 93.19 88 GLN A CA 1
ATOM 690 C C . GLN A 1 88 ? -14.505 9.222 12.966 1.00 93.19 88 GLN A C 1
ATOM 692 O O . GLN A 1 88 ? -13.778 9.661 12.073 1.00 93.19 88 GLN A O 1
ATOM 697 N N . THR A 1 89 ? -14.167 9.342 14.249 1.00 95.69 89 THR A N 1
ATOM 698 C CA . THR A 1 89 ? -12.915 9.964 14.687 1.00 95.69 89 THR A CA 1
ATOM 699 C C . THR A 1 89 ? -11.741 9.015 14.479 1.00 95.69 89 THR A C 1
ATOM 701 O O . THR A 1 89 ? -10.717 9.440 13.938 1.00 95.69 89 THR A O 1
ATOM 704 N N . ALA A 1 90 ? -11.895 7.729 14.808 1.00 93.81 90 ALA A N 1
ATOM 705 C CA . ALA A 1 90 ? -10.905 6.702 14.490 1.00 93.81 90 ALA A CA 1
ATOM 706 C C . ALA A 1 90 ? -10.648 6.614 12.978 1.00 93.81 90 ALA A C 1
ATOM 708 O O . ALA A 1 90 ? -9.491 6.618 12.552 1.00 93.81 90 ALA A O 1
ATOM 709 N N . ARG A 1 91 ? -11.710 6.646 12.162 1.00 92.56 91 ARG A N 1
ATOM 710 C CA . ARG A 1 91 ? -11.594 6.647 10.697 1.00 92.56 91 ARG A CA 1
ATOM 711 C C . ARG A 1 91 ? -10.831 7.864 10.165 1.00 92.56 91 ARG A C 1
ATOM 713 O O . ARG A 1 91 ? -9.888 7.705 9.391 1.00 92.56 91 ARG A O 1
ATOM 720 N N . ARG A 1 92 ? -11.175 9.079 10.611 1.00 94.06 92 ARG A N 1
ATOM 721 C CA . ARG A 1 92 ? -10.462 10.309 10.207 1.00 94.06 92 ARG A CA 1
ATOM 722 C C . ARG A 1 92 ? -8.991 10.300 10.622 1.00 94.06 92 ARG A C 1
ATOM 724 O O . ARG A 1 92 ? -8.143 10.774 9.867 1.00 94.06 92 ARG A O 1
ATOM 731 N N . ARG A 1 93 ? -8.677 9.757 11.804 1.00 93.56 93 ARG A N 1
ATOM 732 C CA . ARG A 1 93 ? -7.293 9.586 12.272 1.00 93.56 93 ARG A CA 1
ATOM 733 C C . ARG A 1 93 ? -6.522 8.636 11.358 1.00 93.56 93 ARG A C 1
ATOM 735 O O . ARG A 1 93 ? -5.417 8.967 10.944 1.00 93.56 93 ARG A O 1
ATOM 742 N N . TYR A 1 94 ? -7.122 7.507 10.990 1.00 93.50 94 TYR A N 1
ATOM 743 C CA . TYR A 1 94 ? -6.523 6.571 10.043 1.00 93.50 94 TYR A CA 1
ATOM 744 C C . TYR A 1 94 ? -6.277 7.219 8.669 1.00 93.50 94 TYR A C 1
ATOM 746 O O . TYR A 1 94 ? -5.182 7.127 8.121 1.00 93.50 94 TYR A O 1
ATOM 754 N N . GLU A 1 95 ? -7.249 7.965 8.140 1.00 93.69 95 GLU A N 1
ATOM 755 C CA . GLU A 1 95 ? -7.092 8.728 6.894 1.00 93.69 95 GLU A CA 1
ATOM 756 C C . GLU A 1 95 ? -5.959 9.763 6.960 1.00 93.69 95 GLU A C 1
ATOM 758 O O . GLU A 1 95 ? -5.234 9.948 5.980 1.00 93.69 95 GLU A O 1
ATOM 763 N N . ALA A 1 96 ? -5.786 10.438 8.100 1.00 94.50 96 ALA A N 1
ATOM 764 C CA . ALA A 1 96 ? -4.671 11.357 8.317 1.00 94.50 96 ALA A CA 1
ATOM 765 C C . ALA A 1 96 ? -3.321 10.621 8.289 1.00 94.50 96 ALA A C 1
ATOM 767 O O . ALA A 1 96 ? -2.420 11.045 7.568 1.00 94.50 96 ALA A O 1
ATOM 768 N N . THR A 1 97 ? -3.219 9.469 8.959 1.00 93.62 97 THR A N 1
ATOM 769 C CA . THR A 1 97 ? -2.032 8.597 8.925 1.00 93.62 97 THR A CA 1
ATOM 770 C C . THR A 1 97 ? -1.649 8.193 7.497 1.00 93.62 97 THR A C 1
ATOM 772 O O . THR A 1 97 ? -0.471 8.236 7.134 1.00 93.62 97 THR A O 1
ATOM 775 N N . LEU A 1 98 ? -2.625 7.848 6.650 1.00 94.38 98 LEU A N 1
ATOM 776 C CA . LEU A 1 98 ? -2.359 7.518 5.245 1.00 94.38 98 LEU A CA 1
ATOM 777 C C . LEU A 1 98 ? -1.876 8.726 4.436 1.00 94.38 98 LEU A C 1
ATOM 779 O O . LEU A 1 98 ? -0.950 8.601 3.631 1.00 94.38 98 LEU A O 1
ATOM 783 N N . ARG A 1 99 ? -2.473 9.903 4.659 1.00 95.00 99 ARG A N 1
ATOM 784 C CA . ARG A 1 99 ? -2.058 11.150 3.999 1.00 95.00 99 ARG A CA 1
ATOM 785 C C . ARG A 1 99 ? -0.633 11.543 4.376 1.00 95.00 99 ARG A C 1
ATOM 787 O O . ARG A 1 99 ? 0.156 11.849 3.485 1.00 95.00 99 ARG A O 1
ATOM 794 N N . GLU A 1 100 ? -0.284 11.473 5.657 1.00 95.75 100 GLU A N 1
ATOM 795 C CA . GLU A 1 100 ? 1.077 11.736 6.140 1.00 95.75 100 GLU A CA 1
ATOM 796 C C . GLU A 1 100 ? 2.094 10.770 5.530 1.00 95.75 100 GLU A C 1
ATOM 798 O O . GLU A 1 100 ? 3.117 11.204 5.001 1.00 95.75 100 GLU A O 1
ATOM 803 N N . ARG A 1 101 ? 1.784 9.465 5.513 1.00 94.56 101 ARG A N 1
ATOM 804 C CA . ARG A 1 101 ? 2.620 8.456 4.848 1.00 94.56 101 ARG A CA 1
ATOM 805 C C . ARG A 1 101 ? 2.877 8.824 3.390 1.00 94.56 101 ARG A C 1
ATOM 807 O O . ARG A 1 101 ? 4.020 8.805 2.939 1.00 94.56 101 ARG A O 1
ATOM 814 N N . LYS A 1 102 ? 1.813 9.132 2.644 1.00 95.31 102 LYS A N 1
ATOM 815 C CA . LYS A 1 102 ? 1.900 9.445 1.215 1.00 95.31 102 LYS A CA 1
ATOM 816 C C . LYS A 1 102 ? 2.672 10.742 0.963 1.00 95.31 102 LYS A C 1
ATOM 818 O O . LYS A 1 102 ? 3.392 10.821 -0.028 1.00 95.31 102 LYS A O 1
ATOM 823 N N . ALA A 1 103 ? 2.576 11.729 1.855 1.00 96.69 103 ALA A N 1
ATOM 824 C CA . ALA A 1 103 ? 3.316 12.985 1.743 1.00 96.69 103 ALA A CA 1
ATOM 825 C C . ALA A 1 103 ? 4.841 12.771 1.722 1.00 96.69 103 ALA A C 1
ATOM 827 O O . ALA A 1 103 ? 5.538 13.432 0.954 1.00 96.69 103 ALA A O 1
ATOM 828 N N . LEU A 1 104 ? 5.357 11.783 2.463 1.00 96.12 104 LEU A N 1
ATOM 829 C CA . LEU A 1 104 ? 6.782 11.420 2.433 1.00 96.12 104 LEU A CA 1
ATOM 830 C C . LEU A 1 104 ? 7.258 10.920 1.060 1.00 96.12 104 LEU A C 1
ATOM 832 O O . LEU A 1 104 ? 8.453 10.926 0.770 1.00 96.12 104 LEU A O 1
ATOM 836 N N . CYS A 1 105 ? 6.336 10.482 0.203 1.00 97.19 105 CYS A N 1
ATOM 837 C CA . CYS A 1 105 ? 6.637 9.951 -1.118 1.00 97.19 105 CYS A CA 1
ATOM 838 C C . CYS A 1 105 ? 6.633 11.024 -2.219 1.00 97.19 105 CYS A C 1
ATOM 840 O O . CYS A 1 105 ? 6.779 10.644 -3.377 1.00 97.19 105 CYS A O 1
ATOM 842 N N . ALA A 1 106 ? 6.454 12.318 -1.916 1.00 97.00 106 ALA A N 1
ATOM 843 C CA . ALA A 1 106 ? 6.190 13.369 -2.914 1.00 97.00 106 ALA A CA 1
ATOM 844 C C . ALA A 1 106 ? 7.186 13.417 -4.093 1.00 97.00 106 ALA A C 1
ATOM 846 O O . ALA A 1 106 ? 6.788 13.697 -5.217 1.00 97.00 106 ALA A O 1
ATOM 847 N N . ASN A 1 107 ? 8.457 13.073 -3.853 1.00 97.12 107 ASN A N 1
ATOM 848 C CA . ASN A 1 107 ? 9.515 13.049 -4.874 1.00 97.12 107 ASN A CA 1
ATOM 849 C C . ASN A 1 107 ? 9.830 11.632 -5.404 1.00 97.12 107 ASN A C 1
ATOM 851 O O . ASN A 1 107 ? 10.866 11.396 -6.023 1.00 97.12 107 ASN A O 1
ATOM 855 N N . CYS A 1 108 ? 8.982 10.645 -5.116 1.00 97.38 108 CYS A N 1
ATOM 856 C CA . CYS A 1 108 ? 9.154 9.262 -5.548 1.00 97.38 108 CYS A CA 1
ATOM 857 C C . CYS A 1 108 ? 8.449 9.030 -6.888 1.00 97.38 108 CYS A C 1
ATOM 859 O O . CYS A 1 108 ? 7.245 9.228 -6.990 1.00 97.38 108 CYS A O 1
ATOM 861 N N . PHE A 1 109 ? 9.149 8.490 -7.888 1.00 96.12 109 PHE A N 1
ATOM 862 C CA . PHE A 1 109 ? 8.520 8.134 -9.169 1.00 96.12 109 PHE A CA 1
ATOM 863 C C . PHE A 1 109 ? 7.401 7.078 -9.027 1.00 96.12 109 PHE A C 1
ATOM 865 O O . PHE A 1 109 ? 6.525 6.985 -9.875 1.00 96.12 109 PHE A O 1
ATOM 872 N N . CYS A 1 110 ? 7.383 6.303 -7.934 1.00 96.44 110 CYS A N 1
ATOM 873 C CA . CYS A 1 110 ? 6.309 5.350 -7.631 1.00 96.44 110 CYS A CA 1
ATOM 874 C C . CYS A 1 110 ? 5.087 5.977 -6.937 1.00 96.44 110 CYS A C 1
ATOM 876 O O . CYS A 1 110 ? 4.208 5.226 -6.509 1.00 96.44 110 CYS A O 1
ATOM 878 N N . TYR A 1 111 ? 5.041 7.306 -6.760 1.00 96.81 111 TYR A N 1
ATOM 879 C CA . TYR A 1 111 ? 4.061 8.001 -5.914 1.00 96.81 111 TYR A CA 1
ATOM 880 C C . TYR A 1 111 ? 2.614 7.564 -6.174 1.00 96.81 111 TYR A C 1
ATOM 882 O O . TYR A 1 111 ? 1.879 7.311 -5.222 1.00 96.81 111 TYR A O 1
ATOM 890 N N . TRP A 1 112 ? 2.231 7.402 -7.442 1.00 95.19 112 TRP A N 1
ATOM 891 C CA . TRP A 1 112 ? 0.880 6.989 -7.835 1.00 95.19 112 TRP A CA 1
ATOM 892 C C . TRP A 1 112 ? 0.688 5.472 -7.957 1.00 95.19 112 TRP A C 1
ATOM 894 O O . TRP A 1 112 ? -0.442 5.000 -7.888 1.00 95.19 112 TRP A O 1
ATOM 904 N N . HIS A 1 113 ? 1.771 4.703 -8.099 1.00 95.31 113 HIS A N 1
ATOM 905 C CA . HIS A 1 113 ? 1.712 3.258 -8.347 1.00 95.31 113 HIS A CA 1
ATOM 906 C C . HIS A 1 113 ? 1.591 2.445 -7.052 1.00 95.31 113 HIS A C 1
ATOM 908 O O . HIS A 1 113 ? 0.755 1.542 -6.932 1.00 95.31 113 HIS A O 1
ATOM 914 N N . CYS A 1 114 ? 2.417 2.775 -6.050 1.00 95.81 114 CYS A N 1
ATOM 915 C CA . CYS A 1 114 ? 2.327 2.154 -4.728 1.00 95.81 114 CYS A CA 1
ATOM 916 C C . CYS A 1 114 ? 1.491 2.986 -3.747 1.00 95.81 114 CYS A C 1
ATOM 918 O O . CYS A 1 114 ? 1.013 2.433 -2.761 1.00 95.81 114 CYS A O 1
ATOM 920 N N . ALA A 1 115 ? 1.312 4.291 -3.993 1.00 95.38 115 ALA A N 1
ATOM 921 C CA . ALA A 1 115 ? 0.476 5.189 -3.190 1.00 95.38 115 ALA A CA 1
ATOM 922 C C . ALA A 1 115 ? 0.696 5.087 -1.666 1.00 95.38 115 ALA A C 1
ATOM 924 O O . ALA A 1 115 ? -0.249 5.148 -0.883 1.00 95.38 115 ALA A O 1
ATOM 925 N N . GLY A 1 116 ? 1.956 4.915 -1.246 1.00 94.69 116 GLY A N 1
ATOM 926 C CA . GLY A 1 116 ? 2.338 4.784 0.166 1.00 94.69 116 GLY A CA 1
ATOM 927 C C . GLY A 1 116 ? 2.476 3.347 0.691 1.00 94.69 116 GLY A C 1
ATOM 928 O O . GLY A 1 116 ? 2.963 3.193 1.811 1.00 94.69 116 GLY A O 1
ATOM 929 N N . ASP A 1 117 ? 2.170 2.335 -0.137 1.00 94.75 117 ASP A N 1
ATOM 930 C CA . ASP A 1 117 ? 2.154 0.887 0.162 1.00 94.75 117 ASP A CA 1
ATOM 931 C C . ASP A 1 117 ? 1.054 0.465 1.163 1.00 94.75 117 ASP A C 1
ATOM 933 O O . ASP A 1 117 ? 0.277 1.284 1.654 1.00 94.75 117 ASP A O 1
ATOM 937 N N . CYS A 1 118 ? 0.926 -0.842 1.411 1.00 94.44 118 CYS A N 1
ATOM 938 C CA . CYS A 1 118 ? -0.076 -1.409 2.308 1.00 94.44 118 CYS A CA 1
ATOM 939 C C . CYS A 1 118 ? 0.089 -0.878 3.745 1.00 94.44 118 CYS A C 1
ATOM 941 O O . CYS A 1 118 ? 1.129 -1.138 4.359 1.00 94.44 118 CYS A O 1
ATOM 943 N N . PRO A 1 119 ? -0.949 -0.260 4.341 1.00 93.12 119 PRO A N 1
ATOM 944 C CA . PRO A 1 119 ? -0.878 0.294 5.695 1.00 93.12 119 PRO A CA 1
ATOM 945 C C . PRO A 1 119 ? -0.570 -0.737 6.786 1.00 93.12 119 PRO A C 1
ATOM 947 O O . PRO A 1 119 ? 0.036 -0.394 7.795 1.00 93.12 119 PRO A O 1
ATOM 950 N N . VAL A 1 120 ? -0.935 -2.008 6.584 1.00 93.12 120 VAL A N 1
ATOM 951 C CA . VAL A 1 120 ? -0.583 -3.103 7.508 1.00 93.12 120 VAL A CA 1
ATOM 952 C C . VAL A 1 120 ? 0.896 -3.478 7.394 1.00 93.12 120 VAL A C 1
ATOM 954 O O . VAL A 1 120 ? 1.511 -3.861 8.382 1.00 93.12 120 VAL A O 1
ATOM 957 N N . LYS A 1 121 ? 1.500 -3.341 6.205 1.00 92.00 121 LYS A N 1
ATOM 958 C CA . LYS A 1 121 ? 2.920 -3.660 5.972 1.00 92.00 121 LYS A CA 1
ATOM 959 C C . LYS A 1 121 ? 3.856 -2.494 6.297 1.00 92.00 121 LYS A C 1
ATOM 961 O O . LYS A 1 121 ? 5.028 -2.728 6.581 1.00 92.00 121 LYS A O 1
ATOM 966 N N . THR A 1 122 ? 3.366 -1.256 6.229 1.00 90.56 122 THR A N 1
ATOM 967 C CA . THR A 1 122 ? 4.115 -0.050 6.626 1.00 90.56 122 THR A CA 1
ATOM 968 C C . THR A 1 122 ? 3.811 0.401 8.050 1.00 90.56 122 THR A C 1
ATOM 970 O O . THR A 1 122 ? 4.531 1.232 8.591 1.00 90.56 122 THR A O 1
ATOM 973 N N . GLY A 1 123 ? 2.732 -0.097 8.650 1.00 86.75 123 GLY A N 1
ATOM 974 C CA . GLY A 1 123 ? 2.387 0.169 10.037 1.00 86.75 123 GLY A CA 1
ATOM 975 C C . GLY A 1 123 ? 3.337 -0.542 10.999 1.00 86.75 123 GLY A C 1
ATOM 976 O O . GLY A 1 123 ? 3.827 -1.634 10.732 1.00 86.75 123 GLY A O 1
ATOM 977 N N . SER A 1 124 ? 3.578 0.077 12.149 1.00 87.19 124 SER A N 1
ATOM 978 C CA . SER A 1 124 ? 4.324 -0.497 13.273 1.00 87.19 124 SER A CA 1
ATOM 979 C C . SER A 1 124 ? 3.668 -0.039 14.562 1.00 87.19 124 SER A C 1
ATOM 981 O O . SER A 1 124 ? 3.121 1.056 14.588 1.00 87.19 124 SER A O 1
ATOM 983 N N . THR A 1 125 ? 3.694 -0.840 15.628 1.00 86.62 125 THR A N 1
ATOM 984 C CA . THR A 1 125 ? 3.163 -0.465 16.953 1.00 86.62 125 THR A CA 1
ATOM 985 C C . THR A 1 125 ? 3.808 0.798 17.519 1.00 86.62 125 THR A C 1
ATOM 987 O O . THR A 1 125 ? 3.127 1.534 18.221 1.00 86.62 125 THR A O 1
ATOM 990 N N . ALA A 1 126 ? 5.051 1.105 17.139 1.00 87.25 126 ALA A N 1
ATOM 991 C CA . ALA A 1 126 ? 5.744 2.326 17.536 1.00 87.25 126 ALA A CA 1
ATOM 992 C C . ALA A 1 126 ? 5.015 3.606 17.090 1.00 87.25 126 ALA A C 1
ATOM 994 O O . ALA A 1 126 ? 4.376 3.646 16.030 1.00 87.25 126 ALA A O 1
ATOM 995 N N . ASP A 1 127 ? 5.163 4.669 17.878 1.00 83.69 127 ASP A N 1
ATOM 996 C CA . ASP A 1 127 ? 4.707 6.002 17.497 1.00 83.69 127 ASP A CA 1
ATOM 997 C C . ASP A 1 127 ? 5.374 6.436 16.193 1.00 83.69 127 ASP A C 1
ATOM 999 O O . ASP A 1 127 ? 6.561 6.194 15.966 1.00 83.69 127 ASP A O 1
ATOM 1003 N N . ASN A 1 128 ? 4.589 7.047 15.303 1.00 88.12 128 ASN A N 1
ATOM 1004 C CA . ASN A 1 128 ? 5.034 7.462 13.971 1.00 88.12 128 ASN A CA 1
ATOM 1005 C C . ASN A 1 128 ? 5.641 6.335 13.115 1.00 88.12 128 ASN A C 1
ATOM 1007 O O . ASN A 1 128 ? 6.366 6.600 12.154 1.00 88.12 128 ASN A O 1
ATOM 1011 N N . GLY A 1 129 ? 5.330 5.071 13.420 1.00 88.12 129 GLY A N 1
ATOM 1012 C CA . GLY A 1 129 ? 5.820 3.919 12.665 1.00 88.12 129 GLY A CA 1
ATOM 1013 C C . GLY A 1 129 ? 5.467 3.973 11.175 1.00 88.12 129 GLY A C 1
ATOM 1014 O O . GLY A 1 129 ? 6.269 3.562 10.340 1.00 88.12 129 GLY A O 1
ATOM 1015 N N . HIS A 1 130 ? 4.318 4.569 10.826 1.00 91.69 130 HIS A N 1
ATOM 1016 C CA . HIS A 1 130 ? 3.902 4.801 9.438 1.00 91.69 130 HIS A CA 1
ATOM 1017 C C . HIS A 1 130 ? 4.829 5.754 8.676 1.00 91.69 130 HIS A C 1
ATOM 1019 O O . HIS A 1 130 ? 4.834 5.747 7.450 1.00 91.69 130 HIS A O 1
ATOM 1025 N N . LEU A 1 131 ? 5.633 6.570 9.355 1.00 93.94 131 LEU A N 1
ATOM 1026 C CA . LEU A 1 131 ? 6.560 7.487 8.694 1.00 93.94 131 LEU A CA 1
ATOM 1027 C C . LEU A 1 131 ? 7.863 6.802 8.257 1.00 93.94 131 LEU A C 1
ATOM 1029 O O . LEU A 1 131 ? 8.638 7.376 7.498 1.00 93.94 131 LEU A O 1
ATOM 1033 N N . GLN A 1 132 ? 8.108 5.561 8.680 1.00 92.44 132 GLN A N 1
ATOM 1034 C CA . GLN A 1 132 ? 9.351 4.859 8.378 1.00 92.44 132 GLN A CA 1
ATOM 1035 C C . GLN A 1 132 ? 9.287 4.145 7.022 1.00 92.44 132 GLN A C 1
ATOM 1037 O O . GLN A 1 132 ? 8.280 3.545 6.636 1.00 92.44 132 GLN A O 1
ATOM 1042 N N . PHE A 1 133 ? 10.381 4.194 6.263 1.00 92.75 133 PHE A N 1
ATOM 1043 C CA . PHE A 1 133 ? 10.546 3.348 5.082 1.00 92.75 133 PHE A CA 1
ATOM 1044 C C . PHE A 1 133 ? 11.124 1.994 5.491 1.00 92.75 133 PHE A C 1
ATOM 1046 O O . PHE A 1 133 ? 12.007 1.906 6.337 1.00 92.75 133 PHE A O 1
ATOM 1053 N N . SER A 1 134 ? 10.617 0.927 4.881 1.00 89.88 134 SER A N 1
ATOM 1054 C CA . SER A 1 134 ? 11.125 -0.429 5.073 1.00 89.88 134 SER A CA 1
ATOM 1055 C C . SER A 1 134 ? 11.781 -0.928 3.790 1.00 89.88 134 SER A C 1
ATOM 1057 O O . SER A 1 134 ? 11.578 -0.355 2.719 1.00 89.88 134 SER A O 1
ATOM 1059 N N . G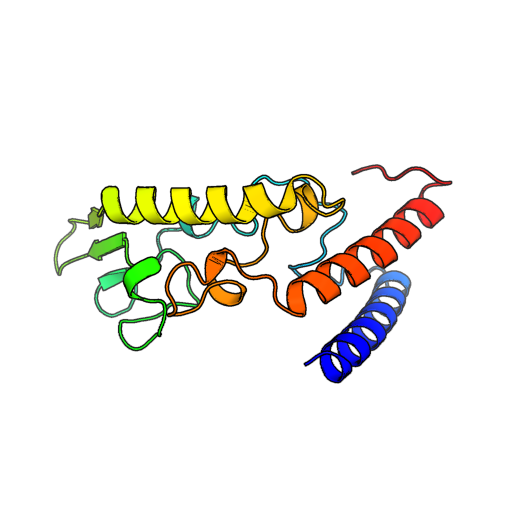LY A 1 135 ? 12.481 -2.062 3.859 1.00 92.25 135 GLY A N 1
ATOM 1060 C CA . GLY A 1 135 ? 13.037 -2.697 2.659 1.00 92.25 135 GLY A CA 1
ATOM 1061 C C . GLY A 1 135 ? 11.979 -3.068 1.605 1.00 92.25 135 GLY A C 1
ATOM 1062 O O . GLY A 1 135 ? 12.330 -3.324 0.455 1.00 92.25 135 GLY A O 1
ATOM 1063 N N . ARG A 1 136 ? 10.686 -3.092 1.964 1.00 92.62 136 ARG A N 1
ATOM 1064 C CA . ARG A 1 136 ? 9.590 -3.245 0.999 1.00 92.62 136 ARG A CA 1
ATOM 1065 C C . ARG A 1 136 ? 9.439 -2.006 0.110 1.00 92.62 136 ARG A C 1
ATOM 1067 O O . ARG A 1 136 ? 9.117 -2.156 -1.059 1.00 92.62 136 ARG A O 1
ATOM 1074 N N . CYS A 1 137 ? 9.739 -0.806 0.614 1.00 95.19 137 CYS A N 1
ATOM 1075 C CA . CYS A 1 137 ? 9.785 0.412 -0.199 1.00 95.19 137 CYS A CA 1
ATOM 1076 C C . CYS A 1 137 ? 10.833 0.285 -1.315 1.00 95.19 137 CYS A C 1
ATOM 1078 O O . CYS A 1 137 ? 10.520 0.520 -2.482 1.00 95.19 137 CYS A O 1
ATOM 1080 N N . ASP A 1 138 ? 12.041 -0.172 -0.973 1.00 94.94 138 ASP A N 1
ATOM 1081 C CA . ASP A 1 138 ? 13.113 -0.402 -1.949 1.00 94.94 138 ASP A CA 1
ATOM 1082 C C . ASP A 1 138 ? 12.721 -1.465 -2.977 1.00 94.94 138 ASP A C 1
ATOM 1084 O O . ASP A 1 138 ? 12.942 -1.285 -4.174 1.00 94.94 138 ASP A O 1
ATOM 1088 N N . LEU A 1 139 ? 12.080 -2.548 -2.524 1.00 95.75 139 LEU A N 1
ATOM 1089 C CA . LEU A 1 139 ? 11.563 -3.591 -3.405 1.00 95.75 139 LEU A CA 1
ATOM 1090 C C . LEU A 1 139 ? 10.495 -3.048 -4.365 1.00 95.75 139 LEU A C 1
ATOM 1092 O O . LEU A 1 139 ? 10.582 -3.288 -5.565 1.00 95.75 139 LEU A O 1
ATOM 1096 N N . ASN A 1 140 ? 9.519 -2.287 -3.863 1.00 96.50 140 ASN A N 1
ATOM 1097 C CA . ASN A 1 140 ? 8.465 -1.686 -4.681 1.00 96.50 140 ASN A CA 1
ATOM 1098 C C . ASN A 1 140 ? 9.064 -0.749 -5.739 1.00 96.50 140 ASN A C 1
ATOM 1100 O O . ASN A 1 140 ? 8.653 -0.800 -6.895 1.00 96.50 140 ASN A O 1
ATOM 1104 N N . ARG A 1 141 ? 10.065 0.065 -5.371 1.00 96.94 141 ARG A N 1
ATOM 1105 C CA . ARG A 1 141 ? 10.796 0.935 -6.307 1.00 96.94 141 ARG A CA 1
ATOM 1106 C C . ARG A 1 141 ? 11.542 0.123 -7.359 1.00 96.94 141 ARG A C 1
ATOM 1108 O O . ARG A 1 141 ? 11.428 0.416 -8.543 1.00 96.94 141 ARG A O 1
ATOM 1115 N N . CYS A 1 142 ? 12.271 -0.909 -6.942 1.00 96.75 142 CYS A N 1
ATOM 1116 C CA . CYS A 1 142 ? 12.995 -1.791 -7.851 1.00 96.75 142 CYS A CA 1
ATOM 1117 C C . CYS A 1 142 ? 12.046 -2.421 -8.879 1.00 96.75 142 CYS A C 1
ATOM 1119 O O . CYS A 1 142 ? 12.211 -2.203 -10.076 1.00 96.75 142 CYS A O 1
ATOM 1121 N N . LEU A 1 143 ? 11.002 -3.107 -8.408 1.00 97.81 143 LEU A N 1
ATOM 1122 C CA . LEU A 1 143 ? 10.045 -3.795 -9.269 1.00 97.81 143 LEU A CA 1
ATOM 1123 C C . LEU A 1 143 ? 9.275 -2.826 -10.167 1.00 97.81 143 LEU A C 1
ATOM 1125 O O . LEU A 1 143 ? 9.149 -3.080 -11.356 1.00 97.81 143 LEU A O 1
ATOM 1129 N N . THR A 1 144 ? 8.812 -1.687 -9.642 1.00 97.12 144 THR A N 1
ATOM 1130 C CA . THR A 1 144 ? 8.089 -0.699 -10.463 1.00 97.12 144 THR A CA 1
ATOM 1131 C C . THR A 1 144 ? 8.976 -0.169 -11.588 1.00 97.12 144 THR A C 1
ATOM 1133 O O . THR A 1 144 ? 8.511 -0.065 -12.716 1.00 97.12 144 THR A O 1
ATOM 1136 N N . ARG A 1 145 ? 10.259 0.117 -11.316 1.00 97.06 145 ARG A N 1
ATOM 1137 C CA . ARG A 1 145 ? 11.218 0.544 -12.348 1.00 97.06 145 ARG A CA 1
ATOM 1138 C C . ARG A 1 145 ? 11.394 -0.524 -13.428 1.00 97.06 145 ARG A C 1
ATOM 1140 O O . ARG A 1 145 ? 11.293 -0.210 -14.605 1.00 97.06 145 ARG A O 1
ATOM 1147 N N . GLU A 1 146 ? 11.665 -1.762 -13.025 1.00 97.44 146 GLU A N 1
ATOM 1148 C CA . GLU A 1 146 ? 11.918 -2.877 -13.950 1.00 97.44 146 GLU A CA 1
ATOM 1149 C C . GLU A 1 146 ? 10.702 -3.212 -14.813 1.00 97.44 146 GLU A C 1
ATOM 1151 O O . GLU A 1 146 ? 10.845 -3.528 -15.993 1.00 97.44 146 GLU A O 1
ATOM 1156 N N . LEU A 1 147 ? 9.502 -3.114 -14.240 1.00 96.69 147 LEU A N 1
ATOM 1157 C CA . LEU A 1 147 ? 8.270 -3.299 -14.989 1.00 96.69 147 LEU A CA 1
ATOM 1158 C C . LEU A 1 147 ? 8.027 -2.123 -15.942 1.00 96.69 147 LEU A C 1
ATOM 1160 O O . LEU A 1 147 ? 7.786 -2.363 -17.115 1.00 96.69 147 LEU A O 1
ATOM 1164 N N . LEU A 1 148 ? 8.156 -0.865 -15.497 1.00 95.19 148 LEU A N 1
ATOM 1165 C CA . LEU A 1 148 ? 8.001 0.303 -16.381 1.00 95.19 148 LEU A CA 1
ATOM 1166 C C . LEU A 1 148 ? 8.937 0.240 -17.594 1.00 95.19 148 LEU A C 1
ATOM 1168 O O . LEU A 1 148 ? 8.512 0.560 -18.696 1.00 95.19 148 LEU A O 1
ATOM 1172 N N . ILE A 1 149 ? 10.183 -0.212 -17.416 1.00 95.44 149 ILE A N 1
ATOM 1173 C CA . ILE A 1 149 ? 11.124 -0.411 -18.530 1.00 95.44 149 ILE A CA 1
ATOM 1174 C C . ILE A 1 149 ? 10.585 -1.432 -19.543 1.00 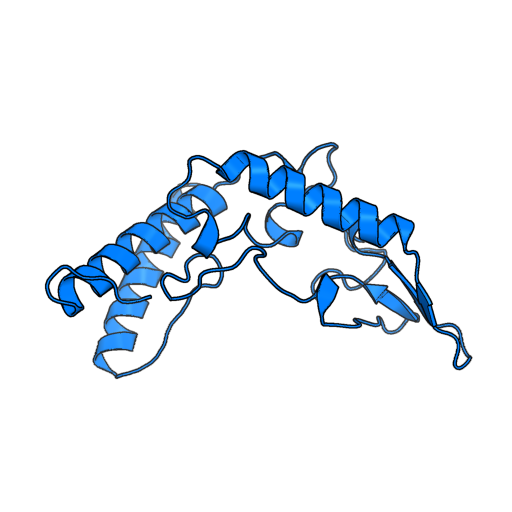95.44 149 ILE A C 1
ATOM 1176 O O . ILE A 1 149 ? 10.689 -1.190 -20.742 1.00 95.44 149 ILE A O 1
ATOM 1180 N N . ARG A 1 150 ? 9.983 -2.537 -19.084 1.00 94.25 150 ARG A N 1
ATOM 1181 C CA . ARG A 1 150 ? 9.357 -3.540 -19.966 1.00 94.25 150 ARG A CA 1
ATOM 1182 C C . ARG A 1 150 ? 8.171 -2.954 -20.730 1.00 94.25 150 ARG A C 1
ATOM 1184 O O . ARG A 1 150 ? 8.156 -3.03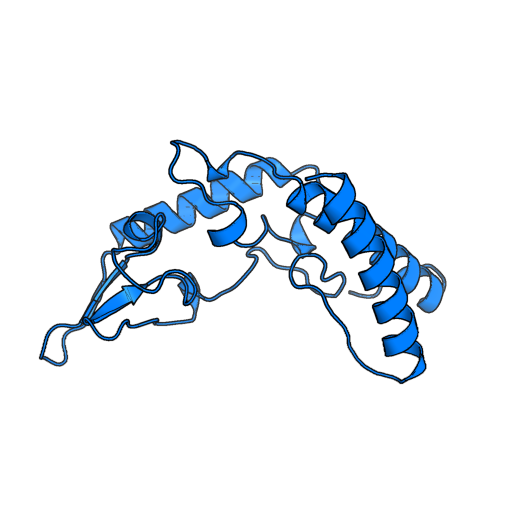6 -21.950 1.00 94.25 150 ARG A O 1
ATOM 1191 N N . TYR A 1 151 ? 7.261 -2.265 -20.037 1.00 92.56 151 TYR A N 1
ATOM 1192 C CA . TYR A 1 151 ? 6.126 -1.586 -20.677 1.00 92.56 151 TYR A CA 1
ATOM 1193 C C . TYR A 1 151 ? 6.577 -0.549 -21.717 1.00 92.56 151 TYR A C 1
ATOM 1195 O O . TYR A 1 151 ? 5.985 -0.446 -22.785 1.00 92.56 151 TYR A O 1
ATOM 1203 N N . LEU A 1 152 ? 7.637 0.213 -21.427 1.00 94.31 152 LEU A N 1
ATOM 1204 C CA . LEU A 1 152 ? 8.215 1.158 -22.384 1.00 94.31 152 LEU A CA 1
ATOM 1205 C C . LEU A 1 152 ? 8.816 0.438 -23.594 1.00 94.31 152 LEU A C 1
ATOM 1207 O O . LEU A 1 152 ? 8.646 0.910 -24.710 1.00 94.31 152 LEU A O 1
ATOM 1211 N N . ALA A 1 153 ? 9.509 -0.684 -23.395 1.00 93.00 153 ALA A N 1
ATOM 1212 C CA . ALA A 1 153 ? 10.086 -1.462 -24.489 1.00 93.00 153 ALA A CA 1
ATOM 1213 C C . ALA A 1 153 ? 9.010 -2.087 -25.394 1.00 93.00 153 ALA A C 1
ATOM 1215 O O . ALA A 1 153 ? 9.179 -2.107 -26.607 1.00 93.00 153 ALA A O 1
ATOM 1216 N N . GLU A 1 154 ? 7.903 -2.555 -24.815 1.00 90.44 154 GLU A N 1
ATOM 1217 C CA . GLU A 1 154 ? 6.748 -3.086 -25.552 1.00 90.44 154 GLU A CA 1
ATOM 1218 C C . GLU A 1 154 ? 5.976 -1.994 -26.312 1.00 90.44 154 GLU A C 1
ATOM 1220 O O . GLU A 1 154 ? 5.379 -2.267 -27.350 1.00 90.44 154 GLU A O 1
ATOM 1225 N N . GLY A 1 155 ? 5.984 -0.759 -25.802 1.00 90.50 155 GLY A N 1
ATOM 1226 C CA . GLY A 1 155 ? 5.244 0.378 -26.352 1.00 90.50 155 GLY A CA 1
ATOM 1227 C C . GLY A 1 155 ? 6.067 1.339 -27.213 1.00 90.50 155 GLY A C 1
ATOM 1228 O O . GLY A 1 155 ? 5.744 2.525 -27.236 1.00 90.50 155 GLY A O 1
ATOM 1229 N N . ASP A 1 156 ? 7.151 0.890 -27.855 1.00 91.38 156 ASP A N 1
ATOM 1230 C CA . ASP A 1 156 ? 8.044 1.735 -28.676 1.00 91.38 156 ASP A CA 1
ATOM 1231 C C . ASP A 1 156 ? 8.544 3.004 -27.947 1.00 91.38 156 ASP A C 1
ATOM 1233 O O . ASP A 1 156 ? 8.673 4.094 -28.508 1.00 91.38 156 ASP A O 1
ATOM 1237 N N . GLY A 1 157 ? 8.825 2.872 -26.650 1.00 90.50 157 GLY A N 1
ATOM 1238 C CA . GLY A 1 157 ? 9.275 3.953 -25.775 1.00 90.50 157 GLY A CA 1
ATOM 1239 C C . GLY A 1 157 ? 8.152 4.753 -25.108 1.00 90.50 157 GLY A C 1
ATOM 1240 O O . GLY A 1 157 ? 8.447 5.714 -24.395 1.00 90.50 157 GLY A O 1
ATOM 1241 N N . LEU A 1 158 ? 6.884 4.374 -25.291 1.00 88.38 158 LEU A N 1
ATOM 1242 C CA . LEU A 1 158 ? 5.722 5.038 -24.697 1.00 88.38 158 LEU A CA 1
ATOM 1243 C C . LEU A 1 158 ? 4.987 4.110 -23.724 1.00 88.38 158 LEU A C 1
ATOM 1245 O O . LEU A 1 158 ? 4.493 3.051 -24.094 1.00 88.38 158 LEU A O 1
ATOM 1249 N N . TRP A 1 159 ? 4.851 4.548 -22.471 1.00 85.94 159 TRP A N 1
ATOM 1250 C CA . TRP A 1 159 ? 3.978 3.898 -21.495 1.00 85.94 159 TRP A CA 1
ATOM 1251 C C . TRP A 1 159 ? 2.577 4.513 -21.587 1.00 85.94 159 TRP A C 1
ATOM 1253 O O . TRP A 1 159 ? 2.433 5.733 -21.498 1.00 85.94 159 TRP A O 1
ATOM 1263 N N . GLN A 1 160 ? 1.554 3.679 -21.785 1.00 80.12 160 GLN A N 1
ATOM 1264 C CA . GLN A 1 160 ? 0.189 4.132 -22.089 1.00 80.12 160 GLN A CA 1
ATOM 1265 C C . GLN A 1 160 ? -0.753 4.220 -20.879 1.00 80.12 160 GLN A C 1
ATOM 1267 O O . GLN A 1 160 ? -1.930 4.529 -21.061 1.00 80.12 160 GLN A O 1
ATOM 1272 N N . GLY A 1 161 ? -0.251 4.012 -19.659 1.00 67.06 161 GLY A N 1
ATOM 1273 C CA . GLY A 1 161 ? -1.093 3.971 -18.460 1.00 67.06 161 GLY A CA 1
ATOM 1274 C C . GLY A 1 161 ? -1.421 2.545 -18.083 1.00 67.06 161 GLY A C 1
ATOM 1275 O O . GLY A 1 161 ? -2.566 2.119 -18.323 1.00 67.06 161 GLY A O 1
#

Secondary structure (DSSP, 8-state):
-HHHHHHHHHHHHHHHHHHHHTT----BTTB-TT---SSS--HHHH--EE-TTSEEES-TT--STTSTTHHHHEEEEE-SSS-EEE-HHHHHHHHHHHHHHHHTTTT-TTTTTTTT--HHHH--SSTTGGG---HHHHHHHHHHHHHHHHHHHHTTT----

Sequence (161 aa):
ALKHNRAFGEAFLQAYDIAQEYGRHLYYSGARPWVITDHFCGAYQKALIVTPEGALSGCYEVSGPEHPLFSRFHFGTIADGPEVKVDQTARRRYEATLRERKALCANCFCYWHCAGDCPVKTGSTADNGHLQFSGRCDLNRCLTRELLIRYLAEGDGLWQG

Foldseek 3Di:
DQVVLVVVLVVLVVVCVVCVVVVHDDDDLLAALPFFALASDCQQPPHFDAAPQFWTFSDVVLRDPPRLCVQLGTQFGDDPDPDTDGNPVSSVVNVVLLVLLLVLCPVPPCSRVCNNHDCSVQDDSDDNSSNDDDVVNVSSSSNNVVVVVVCCVVVVNDRDD

pLDDT: mean 92.03, std 6.2, range [58.19, 98.38]

Radius of gyration: 18.17 Å; chains: 1; bounding box: 49×31×48 Å